Protein AF-A0A2V3HRX9-F1 (afdb_monomer_lite)

Foldseek 3Di:
DDPPPPDDDDPVVQVVCPPHQPHDFPDQVDQQGGDPNQVVVCVVCLLVQLVVLVVLVVVLVCQVVVVHHRDDRDRDWDQDPVVRGIHDHDPVVNVVSNVVSVVVVVVVVVVVPPDPPDVVVPDAAAPVVQVVLVVDPQNPDPQRPGGHPPDDRGD

Secondary structure (DSSP, 8-state):
----------TTTTTTSTTSTTSPPS-SS-TT---HHHHHHHHHHHHHHHHHHHHHHHHHHHGGGGTPPP---PPP-EE-TTT--EE---HHHHHHHHHHHHHHHHHHHHHHHS-TT-GGGSPPPPGGGHHHHTT-HHHHSSS-S--STTS-S--

pLDDT: mean 85.81, std 15.04, range [37.19, 96.94]

Structure (mmCIF, N/CA/C/O backbone):
data_AF-A0A2V3HRX9-F1
#
_entry.id   AF-A0A2V3HRX9-F1
#
loop_
_atom_site.group_PDB
_atom_site.id
_atom_site.type_symbol
_atom_site.label_atom_id
_atom_site.label_alt_id
_atom_site.label_comp_id
_atom_site.label_asym_id
_atom_site.label_entity_id
_atom_site.label_seq_id
_atom_site.pdbx_PDB_ins_code
_atom_site.Cartn_x
_atom_site.Cartn_y
_atom_site.Cartn_z
_atom_site.occupancy
_atom_site.B_iso_or_equiv
_atom_site.auth_seq_id
_atom_site.auth_comp_id
_atom_site.auth_asym_id
_atom_site.auth_atom_id
_atom_site.pdbx_PDB_model_num
ATOM 1 N N . GLU A 1 1 ? 11.235 -7.028 -40.813 1.00 37.19 1 GLU A N 1
ATOM 2 C CA . GLU A 1 1 ? 10.664 -5.669 -40.751 1.00 37.19 1 GLU A CA 1
ATOM 3 C C . GLU A 1 1 ? 10.999 -5.113 -39.377 1.00 37.19 1 GLU A C 1
ATOM 5 O O . GLU A 1 1 ? 10.689 -5.753 -38.383 1.00 37.19 1 GLU A O 1
ATOM 10 N N . SER A 1 2 ? 11.819 -4.063 -39.341 1.00 37.72 2 SER A N 1
ATOM 11 C CA . SER A 1 2 ? 12.456 -3.538 -38.128 1.00 37.72 2 SER A CA 1
ATOM 12 C C . SER A 1 2 ? 11.628 -2.370 -37.594 1.00 37.72 2 SER A C 1
ATOM 14 O O . SER A 1 2 ? 11.571 -1.326 -38.238 1.00 37.72 2 SER A O 1
ATOM 16 N N . CYS A 1 3 ? 10.979 -2.546 -36.442 1.00 42.31 3 CYS A N 1
ATOM 17 C CA . CYS A 1 3 ? 10.201 -1.508 -35.754 1.00 42.31 3 CYS A CA 1
ATOM 18 C C . CYS A 1 3 ? 11.062 -0.700 -34.764 1.00 42.31 3 CYS A C 1
ATOM 20 O O . CYS A 1 3 ? 10.655 -0.488 -33.628 1.00 42.31 3 CYS A O 1
ATOM 22 N N . LEU A 1 4 ? 12.264 -0.276 -35.165 1.00 47.59 4 LEU A N 1
ATOM 23 C CA . LEU A 1 4 ? 13.162 0.550 -34.334 1.00 47.59 4 LEU A CA 1
ATOM 24 C C . LEU A 1 4 ? 13.384 1.962 -34.907 1.00 47.59 4 LEU A C 1
ATOM 26 O O . LEU A 1 4 ? 14.392 2.600 -34.632 1.00 47.59 4 LEU A O 1
ATOM 30 N N . GLY A 1 5 ? 12.453 2.460 -35.722 1.00 42.06 5 GLY A N 1
ATOM 31 C CA . GLY A 1 5 ? 12.593 3.731 -36.442 1.00 42.06 5 GLY A CA 1
ATOM 32 C C . GLY A 1 5 ? 11.771 4.897 -35.891 1.00 42.06 5 GLY A C 1
ATOM 33 O O . GLY A 1 5 ? 11.178 5.603 -36.698 1.00 42.06 5 GLY A O 1
ATOM 34 N N . LEU A 1 6 ? 11.663 5.084 -34.570 1.00 44.03 6 LEU A N 1
ATOM 35 C CA . LEU A 1 6 ? 10.850 6.181 -34.013 1.00 44.03 6 LEU A CA 1
ATOM 36 C C . LEU A 1 6 ? 11.367 6.744 -32.682 1.00 44.03 6 LEU A C 1
ATOM 38 O O . LEU A 1 6 ? 10.601 6.974 -31.757 1.00 44.03 6 LEU A O 1
ATOM 42 N N . LEU A 1 7 ? 12.671 6.987 -32.596 1.00 48.09 7 LEU A N 1
ATOM 43 C CA . LEU A 1 7 ? 13.221 7.921 -31.612 1.00 48.09 7 LEU A CA 1
ATOM 44 C C . LEU A 1 7 ? 14.035 8.956 -32.387 1.00 48.09 7 LEU A C 1
ATOM 46 O O . LEU A 1 7 ? 15.252 8.845 -32.511 1.00 48.09 7 LEU A O 1
ATOM 50 N N . ASP A 1 8 ? 13.312 9.884 -33.015 1.00 43.09 8 ASP A N 1
ATOM 51 C CA . ASP A 1 8 ? 13.895 11.126 -33.513 1.00 43.09 8 ASP A CA 1
ATOM 52 C C . ASP A 1 8 ? 14.124 12.049 -32.311 1.00 43.09 8 ASP A C 1
ATOM 54 O O . ASP A 1 8 ? 13.272 12.178 -31.428 1.00 43.09 8 ASP A O 1
ATOM 58 N N . GLU A 1 9 ? 15.315 12.630 -32.241 1.00 54.81 9 GLU A N 1
ATOM 59 C CA . GLU A 1 9 ? 15.766 13.463 -31.135 1.00 54.81 9 GLU A CA 1
ATOM 60 C C . GLU A 1 9 ? 15.101 14.844 -31.212 1.00 54.81 9 GLU A C 1
ATOM 62 O O . GLU A 1 9 ? 15.625 15.771 -31.830 1.00 54.81 9 GLU A O 1
ATOM 67 N N . THR A 1 10 ? 13.959 15.027 -30.547 1.00 45.56 10 THR A N 1
ATOM 68 C CA . THR A 1 10 ? 13.385 16.363 -30.338 1.00 45.56 10 THR A CA 1
ATOM 69 C C . THR A 1 10 ? 13.380 16.725 -28.861 1.00 45.56 10 THR A C 1
ATOM 71 O O . THR A 1 10 ? 12.493 16.343 -28.104 1.00 45.56 10 THR A O 1
ATOM 74 N N . ALA A 1 11 ? 14.335 17.568 -28.463 1.00 47.66 11 ALA A N 1
ATOM 75 C CA . ALA A 1 11 ? 14.434 18.204 -27.144 1.00 47.66 11 ALA A CA 1
ATOM 76 C C . ALA A 1 11 ? 13.214 19.081 -26.745 1.00 47.66 11 ALA A C 1
ATOM 78 O O . ALA A 1 11 ? 13.257 19.749 -25.716 1.00 47.66 11 ALA A O 1
ATOM 79 N N . GLY A 1 12 ? 12.149 19.104 -27.558 1.00 47.84 12 GLY A N 1
ATOM 80 C CA . GLY A 1 12 ? 10.859 19.734 -27.261 1.00 47.84 12 GLY A CA 1
ATOM 81 C C . GLY A 1 12 ? 9.819 18.794 -26.633 1.00 47.84 12 GLY A C 1
ATOM 82 O O . GLY A 1 12 ? 8.952 19.286 -25.922 1.00 47.84 12 GLY A O 1
ATOM 83 N N . ASP A 1 13 ? 9.935 17.473 -26.816 1.00 53.31 13 ASP A N 1
ATOM 84 C CA . ASP A 1 13 ? 8.960 16.486 -26.305 1.00 53.31 13 ASP A CA 1
ATOM 85 C C . ASP A 1 13 ? 9.140 16.182 -24.808 1.00 53.31 13 ASP A C 1
ATOM 87 O O . ASP A 1 13 ? 8.228 15.690 -24.151 1.00 53.31 13 ASP A O 1
ATOM 91 N N . SER A 1 14 ? 10.303 16.490 -24.224 1.00 56.41 14 SER A N 1
ATOM 92 C CA . SER A 1 14 ? 10.579 16.184 -22.813 1.00 56.41 14 SER A CA 1
ATOM 93 C C . SER A 1 14 ? 9.754 17.019 -21.828 1.00 56.41 14 SER A C 1
ATOM 95 O O . SER A 1 14 ? 9.567 16.598 -20.689 1.00 56.41 14 SER A O 1
ATOM 97 N N . VAL A 1 15 ? 9.240 18.181 -22.249 1.00 62.47 15 VAL A N 1
ATOM 98 C CA . VAL A 1 15 ? 8.396 19.046 -21.406 1.00 62.47 15 VAL A CA 1
ATOM 99 C C . VAL A 1 15 ? 6.963 18.519 -21.327 1.00 62.47 15 VAL A C 1
ATOM 101 O O . VAL A 1 15 ? 6.343 18.609 -20.270 1.00 62.47 15 VAL A O 1
ATOM 104 N N . ASP A 1 16 ? 6.453 17.925 -22.408 1.00 78.44 16 ASP A N 1
ATOM 105 C CA . ASP A 1 16 ? 5.058 17.472 -22.500 1.00 78.44 16 ASP A CA 1
ATOM 106 C C . ASP A 1 16 ? 4.780 16.215 -21.664 1.00 78.44 16 ASP A C 1
ATOM 108 O O . ASP A 1 16 ? 3.635 15.924 -21.313 1.00 78.44 16 ASP A O 1
ATOM 112 N N . VAL A 1 17 ? 5.833 15.476 -21.320 1.00 84.50 17 VAL A N 1
ATOM 113 C CA . VAL A 1 17 ? 5.744 14.205 -20.596 1.00 84.50 17 VAL A CA 1
ATOM 114 C C . VAL A 1 17 ? 6.079 14.356 -19.104 1.00 84.50 17 VAL A C 1
ATOM 116 O O . VAL A 1 17 ? 5.805 13.457 -18.304 1.00 84.50 17 VAL A O 1
ATOM 119 N N . LEU A 1 18 ? 6.628 15.503 -18.709 1.00 87.69 18 LEU A N 1
ATOM 120 C CA . LEU A 1 18 ? 7.113 15.771 -17.358 1.00 87.69 18 LEU A CA 1
ATOM 121 C C . LEU A 1 18 ? 5.966 15.731 -16.332 1.00 87.69 18 LEU A C 1
ATOM 123 O O . LEU A 1 18 ? 4.899 16.311 -16.543 1.00 87.69 18 LEU A O 1
ATOM 127 N N . GLY A 1 19 ? 6.164 15.016 -15.224 1.00 89.06 19 GLY A N 1
ATOM 128 C CA . GLY A 1 19 ? 5.142 14.796 -14.198 1.00 89.06 19 GLY A CA 1
ATOM 129 C C . GLY A 1 19 ? 4.066 13.771 -14.579 1.00 89.06 19 GLY A C 1
ATOM 130 O O . GLY A 1 19 ? 3.095 13.593 -13.839 1.00 89.06 19 GLY A O 1
ATOM 131 N N . THR A 1 20 ? 4.205 13.086 -15.717 1.00 93.50 20 THR A N 1
ATOM 132 C CA . THR A 1 20 ? 3.299 12.006 -16.135 1.00 93.50 20 THR A CA 1
ATOM 133 C C . THR A 1 20 ? 3.938 10.632 -15.936 1.00 93.50 20 THR A C 1
ATOM 135 O O . THR A 1 20 ? 5.137 10.503 -15.714 1.00 93.50 20 THR A O 1
ATOM 138 N N . LEU A 1 21 ? 3.141 9.565 -16.067 1.00 93.19 21 LEU A N 1
ATOM 139 C CA . LEU A 1 21 ? 3.649 8.189 -15.987 1.00 93.19 21 LEU A CA 1
ATOM 140 C C . LEU A 1 21 ? 4.701 7.863 -17.056 1.00 93.19 21 LEU A C 1
ATOM 142 O O . LEU A 1 21 ? 5.480 6.938 -16.863 1.00 93.19 21 LEU A O 1
ATOM 146 N N . PHE A 1 22 ? 4.713 8.590 -18.173 1.00 93.12 22 PHE A N 1
ATOM 147 C CA . PHE A 1 22 ? 5.630 8.356 -19.286 1.00 93.12 22 PHE A CA 1
ATOM 148 C C . PHE A 1 22 ? 6.981 9.068 -19.103 1.00 93.12 22 PHE A C 1
ATOM 150 O O . PHE A 1 22 ? 7.850 8.939 -19.964 1.00 93.12 22 PHE A O 1
ATOM 157 N N . GLU A 1 23 ? 7.166 9.822 -18.012 1.00 93.06 23 GLU A N 1
ATOM 158 C CA . GLU A 1 23 ? 8.439 10.477 -17.718 1.00 93.06 23 GLU A CA 1
ATOM 159 C C . GLU A 1 23 ? 9.547 9.422 -17.523 1.00 93.06 23 GLU A C 1
ATOM 161 O O . GLU A 1 23 ? 9.340 8.457 -16.775 1.00 93.06 23 GLU A O 1
ATOM 166 N N . PRO A 1 24 ? 10.719 9.570 -18.173 1.00 90.38 24 PRO A N 1
ATOM 167 C CA . PRO A 1 24 ? 11.808 8.610 -18.046 1.00 90.38 24 PRO A CA 1
ATOM 168 C C . PRO A 1 24 ? 12.289 8.462 -16.601 1.00 90.38 24 PRO A C 1
ATOM 170 O O . PRO A 1 24 ? 12.463 9.443 -15.881 1.00 90.38 24 PRO A O 1
ATOM 173 N N . VAL A 1 25 ? 12.565 7.226 -16.198 1.00 93.44 25 VAL A N 1
ATOM 174 C CA . VAL A 1 25 ? 13.178 6.911 -14.902 1.00 93.44 25 VAL A CA 1
ATOM 175 C C . VAL A 1 25 ? 14.688 6.728 -15.041 1.00 93.44 25 VAL A C 1
ATOM 177 O O . VAL A 1 25 ? 15.191 6.477 -16.136 1.00 93.44 25 VAL A O 1
ATOM 180 N N . ALA A 1 26 ? 15.415 6.818 -13.926 1.00 92.12 26 ALA A N 1
ATOM 181 C CA . ALA A 1 26 ? 16.868 6.647 -13.916 1.00 92.12 26 ALA A CA 1
ATOM 182 C C . ALA A 1 26 ? 17.306 5.222 -14.296 1.00 92.12 26 ALA A C 1
ATOM 184 O O . ALA A 1 26 ? 18.301 5.057 -14.997 1.00 92.12 26 ALA A O 1
ATOM 185 N N . ASP A 1 27 ? 16.559 4.212 -13.843 1.00 93.75 27 ASP A N 1
ATOM 186 C CA . ASP A 1 27 ? 16.818 2.802 -14.142 1.00 93.75 27 ASP A CA 1
ATOM 187 C C . ASP A 1 27 ? 15.500 2.096 -14.501 1.00 93.75 27 ASP A C 1
ATOM 189 O O . ASP A 1 27 ? 14.677 1.834 -13.626 1.00 93.75 27 ASP A O 1
ATOM 193 N N . PRO A 1 28 ? 15.246 1.821 -15.789 1.00 89.94 28 PRO A N 1
ATOM 194 C CA . PRO A 1 28 ? 14.017 1.165 -16.206 1.00 89.94 28 PRO A CA 1
ATOM 195 C C . PRO A 1 28 ? 13.882 -0.301 -15.769 1.00 89.94 28 PRO A C 1
ATOM 197 O O . PRO A 1 28 ? 12.751 -0.784 -15.687 1.00 89.94 28 PRO A O 1
ATOM 200 N N . ASP A 1 29 ? 14.975 -1.012 -15.504 1.00 91.56 29 ASP A N 1
ATOM 201 C CA . ASP A 1 29 ? 14.920 -2.438 -15.158 1.00 91.56 29 ASP A CA 1
ATOM 202 C C . ASP A 1 29 ? 14.734 -2.662 -13.648 1.00 91.56 29 ASP A C 1
ATOM 204 O O . ASP A 1 29 ? 14.281 -3.729 -13.225 1.00 91.56 29 ASP A O 1
ATOM 208 N N . ASP A 1 30 ? 15.021 -1.644 -12.835 1.00 95.31 30 ASP A N 1
ATOM 209 C CA . ASP A 1 30 ? 14.746 -1.640 -11.401 1.00 95.31 30 ASP A CA 1
ATOM 210 C C . ASP A 1 30 ? 13.301 -1.173 -11.109 1.00 95.31 30 ASP A C 1
ATOM 212 O O . ASP A 1 30 ? 12.954 -0.013 -11.354 1.00 95.31 30 ASP A O 1
ATOM 216 N N . PRO A 1 31 ? 12.434 -2.030 -10.531 1.00 94.38 31 PRO A N 1
ATOM 217 C CA . PRO A 1 31 ? 11.054 -1.667 -10.207 1.00 94.38 31 PRO A CA 1
ATOM 218 C C . PRO A 1 31 ? 10.931 -0.664 -9.046 1.00 94.38 31 PRO A C 1
ATOM 220 O O . PRO A 1 31 ? 9.847 -0.120 -8.815 1.00 94.38 31 PRO A O 1
ATOM 223 N N . THR A 1 32 ? 12.002 -0.423 -8.285 1.00 96.12 32 THR A N 1
ATOM 224 C CA . THR A 1 32 ? 12.038 0.596 -7.222 1.00 96.12 32 THR A CA 1
ATOM 225 C C . THR A 1 32 ? 12.451 1.974 -7.744 1.00 96.12 32 THR A C 1
ATOM 227 O O . THR A 1 32 ? 12.124 2.995 -7.126 1.00 96.12 32 THR A O 1
ATOM 230 N N . SER A 1 33 ? 13.086 2.017 -8.919 1.00 96.38 33 SER A N 1
ATOM 231 C CA . SER A 1 33 ? 13.425 3.240 -9.641 1.00 96.38 33 SER A CA 1
ATOM 232 C C . SER A 1 33 ? 12.182 3.786 -10.342 1.00 96.38 33 SER A C 1
ATOM 234 O O . SER A 1 33 ? 11.652 3.211 -11.298 1.00 96.38 33 SER A O 1
ATOM 236 N N . ARG A 1 34 ? 11.657 4.882 -9.794 1.00 95.38 34 ARG A N 1
ATOM 237 C CA . ARG A 1 34 ? 10.334 5.417 -10.127 1.00 95.38 34 ARG A CA 1
ATOM 238 C C . ARG A 1 34 ? 10.402 6.915 -10.363 1.00 95.38 34 ARG A C 1
ATOM 240 O O . ARG A 1 34 ? 11.169 7.616 -9.702 1.00 95.38 34 ARG A O 1
ATOM 247 N N . ASN A 1 35 ? 9.555 7.405 -11.260 1.00 95.31 35 ASN A N 1
ATOM 248 C CA . ASN A 1 35 ? 9.287 8.838 -11.376 1.00 95.31 35 ASN A CA 1
ATOM 249 C C . ASN A 1 35 ? 8.262 9.287 -10.308 1.00 95.31 35 ASN A C 1
ATOM 251 O O . ASN A 1 35 ? 7.738 8.486 -9.520 1.00 95.31 35 ASN A O 1
ATOM 255 N N . GLU A 1 36 ? 7.972 10.587 -10.251 1.00 95.69 36 GLU A N 1
ATOM 256 C CA . GLU A 1 36 ? 7.046 11.153 -9.261 1.00 95.69 36 GLU A CA 1
ATOM 257 C C . GLU A 1 36 ? 5.601 10.656 -9.453 1.00 95.69 36 GLU A C 1
ATOM 259 O O . GLU A 1 36 ? 4.894 10.379 -8.477 1.00 95.69 36 GLU A O 1
ATOM 264 N N . ALA A 1 37 ? 5.163 10.479 -10.702 1.00 96.12 37 ALA A N 1
ATOM 265 C CA . ALA A 1 37 ? 3.822 9.998 -11.022 1.00 96.12 37 ALA A CA 1
ATOM 266 C C . ALA A 1 37 ? 3.616 8.533 -10.597 1.00 96.12 37 ALA A C 1
ATOM 268 O O . ALA A 1 37 ? 2.582 8.191 -10.017 1.00 96.12 37 ALA A O 1
ATOM 269 N N . GLU A 1 38 ? 4.606 7.672 -10.831 1.00 96.50 38 GLU A N 1
ATOM 270 C CA . GLU A 1 38 ? 4.631 6.275 -10.384 1.00 96.50 38 GLU A CA 1
ATOM 271 C C . GLU A 1 38 ? 4.660 6.181 -8.852 1.00 96.50 38 GLU A C 1
ATOM 273 O O . GLU A 1 38 ? 3.907 5.406 -8.254 1.00 96.50 38 GLU A O 1
ATOM 278 N N . SER A 1 39 ? 5.459 7.027 -8.199 1.00 96.38 39 SER A N 1
ATOM 279 C CA . SER A 1 39 ? 5.527 7.107 -6.733 1.00 96.38 39 SER A CA 1
ATOM 280 C C . SER A 1 39 ? 4.188 7.549 -6.129 1.00 96.38 39 SER A C 1
ATOM 282 O O . SER A 1 39 ? 3.699 6.963 -5.157 1.00 96.38 39 SER A O 1
ATOM 284 N N . SER A 1 40 ? 3.533 8.529 -6.755 1.00 96.56 40 SER A N 1
ATOM 285 C CA . SER A 1 40 ? 2.197 8.999 -6.374 1.00 96.56 40 SER A CA 1
ATOM 286 C C . SER A 1 40 ? 1.132 7.919 -6.569 1.00 96.56 40 SER A C 1
ATOM 288 O O . SER A 1 40 ? 0.219 7.787 -5.749 1.00 96.56 40 SER A O 1
ATOM 290 N N . LEU A 1 41 ? 1.253 7.111 -7.627 1.00 96.12 41 LEU A N 1
ATOM 291 C CA . LEU A 1 41 ? 0.357 5.991 -7.895 1.00 96.12 41 LEU A CA 1
ATOM 292 C C . LEU A 1 41 ? 0.458 4.910 -6.810 1.00 96.12 41 LEU A C 1
ATOM 294 O O . LEU A 1 41 ? -0.576 4.469 -6.304 1.00 96.12 41 LEU A O 1
ATOM 298 N N . LEU A 1 42 ? 1.674 4.522 -6.416 1.00 95.88 42 LEU A N 1
ATOM 299 C CA . LEU A 1 42 ? 1.886 3.589 -5.303 1.00 95.88 42 LEU A CA 1
ATOM 300 C C . LEU A 1 42 ? 1.331 4.152 -3.995 1.00 95.88 42 LEU A C 1
ATOM 302 O O . LEU A 1 42 ? 0.564 3.475 -3.310 1.00 95.88 42 LEU A O 1
ATOM 306 N N . SER A 1 43 ? 1.645 5.411 -3.682 1.00 95.50 43 SER A N 1
ATOM 307 C CA . SER A 1 43 ? 1.153 6.080 -2.473 1.00 95.50 43 SER A CA 1
ATOM 308 C C . SER A 1 43 ? -0.380 6.105 -2.409 1.00 95.50 43 SER A C 1
ATOM 310 O O . SER A 1 43 ? -0.974 5.794 -1.375 1.00 95.50 43 SER A O 1
ATOM 312 N N . LYS A 1 44 ? -1.051 6.365 -3.536 1.00 96.69 44 LYS A N 1
ATOM 313 C CA . LYS A 1 44 ? -2.517 6.363 -3.624 1.00 96.69 44 LYS A CA 1
ATOM 314 C C . LYS A 1 44 ? -3.145 5.013 -3.259 1.00 96.69 44 LYS A C 1
ATOM 316 O O . LYS A 1 44 ? -4.214 4.996 -2.650 1.00 96.69 44 LYS A O 1
ATOM 321 N N . TYR A 1 45 ? -2.516 3.897 -3.629 1.00 96.81 45 TYR A N 1
ATOM 322 C CA . TYR A 1 45 ? -3.072 2.548 -3.442 1.00 96.81 45 TYR A CA 1
ATOM 323 C C . TYR A 1 45 ? -2.412 1.739 -2.318 1.00 96.81 45 TYR A C 1
ATOM 325 O O . TYR A 1 45 ? -2.776 0.582 -2.107 1.00 96.81 45 TYR A O 1
ATOM 333 N N . ARG A 1 46 ? -1.488 2.332 -1.558 1.00 96.62 46 ARG A N 1
ATOM 334 C CA . ARG A 1 46 ? -0.670 1.647 -0.542 1.00 96.62 46 ARG A CA 1
ATOM 335 C C . ARG A 1 46 ? -1.468 0.789 0.446 1.00 96.62 46 ARG A C 1
ATOM 337 O O . ARG A 1 46 ? -1.151 -0.379 0.626 1.00 96.62 46 ARG A O 1
ATOM 344 N N . PHE A 1 47 ? -2.564 1.305 1.008 1.00 96.69 47 PHE A N 1
ATOM 345 C CA . PHE A 1 47 ? -3.384 0.551 1.965 1.00 96.69 47 PHE A CA 1
ATOM 346 C C . PHE A 1 47 ? -4.241 -0.535 1.316 1.00 96.69 47 PHE A C 1
ATOM 348 O O . PHE A 1 47 ? -4.479 -1.572 1.929 1.00 96.69 47 PHE A O 1
ATOM 355 N N . GLN A 1 48 ? -4.676 -0.339 0.069 1.00 96.62 48 GLN A N 1
ATOM 356 C CA . GLN A 1 48 ? -5.363 -1.393 -0.678 1.00 96.62 48 GLN A CA 1
ATOM 357 C C . GLN A 1 48 ? -4.410 -2.564 -0.941 1.00 96.62 48 GLN A C 1
ATOM 359 O O . GLN A 1 48 ? -4.774 -3.720 -0.733 1.00 96.62 48 GLN A O 1
ATOM 364 N N . LEU A 1 49 ? -3.187 -2.258 -1.375 1.00 96.81 49 LEU A N 1
ATOM 365 C CA . LEU A 1 49 ? -2.156 -3.253 -1.654 1.00 96.81 49 LEU A CA 1
ATOM 366 C C . LEU A 1 49 ? -1.720 -3.980 -0.380 1.00 96.81 49 LEU A C 1
ATOM 368 O O . LEU A 1 49 ? -1.626 -5.206 -0.386 1.00 96.81 49 LEU A O 1
ATOM 372 N N . GLN A 1 50 ? -1.562 -3.250 0.723 1.00 96.25 50 GLN A N 1
ATOM 373 C CA . GLN A 1 50 ? -1.255 -3.832 2.023 1.00 96.25 50 GLN A CA 1
ATOM 374 C C . GLN A 1 50 ? -2.368 -4.757 2.528 1.00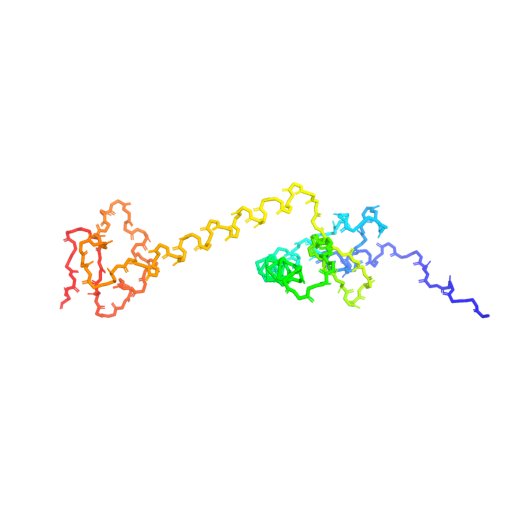 96.25 50 GLN A C 1
ATOM 376 O O . GLN A 1 50 ? -2.099 -5.879 2.954 1.00 96.25 50 GLN A O 1
ATOM 381 N N . LEU A 1 51 ? -3.635 -4.355 2.401 1.00 96.56 51 LEU A N 1
ATOM 382 C CA . LEU A 1 51 ? -4.767 -5.217 2.744 1.00 96.56 51 LEU A CA 1
ATOM 383 C C . LEU A 1 51 ? -4.760 -6.521 1.928 1.00 96.56 51 LEU A C 1
ATOM 385 O O . LEU A 1 51 ? -4.998 -7.598 2.478 1.00 96.56 51 LEU A O 1
ATOM 389 N N . TYR A 1 52 ? -4.479 -6.446 0.624 1.00 96.31 52 TYR A N 1
ATOM 390 C CA . TYR A 1 52 ? -4.385 -7.634 -0.229 1.00 96.31 52 TYR A CA 1
ATOM 391 C C . TYR A 1 52 ? -3.210 -8.533 0.149 1.00 96.31 52 TYR A C 1
ATOM 393 O O . TYR A 1 52 ? -3.369 -9.755 0.165 1.00 96.31 52 TYR A O 1
ATOM 401 N N . HIS A 1 53 ? -2.064 -7.949 0.495 1.00 96.19 53 HIS A N 1
ATOM 402 C CA . HIS A 1 53 ? -0.903 -8.691 0.969 1.00 96.19 53 HIS A CA 1
ATOM 403 C C . HIS A 1 53 ? -1.224 -9.463 2.259 1.00 96.19 53 HIS A C 1
ATOM 405 O O . HIS A 1 53 ? -1.024 -10.677 2.315 1.00 96.19 53 HIS A O 1
ATOM 411 N N . GLN A 1 54 ? -1.840 -8.806 3.246 1.00 95.69 54 GLN A N 1
ATOM 412 C CA . GLN A 1 54 ? -2.271 -9.439 4.499 1.00 95.69 54 GLN A CA 1
ATOM 413 C C . GLN A 1 54 ? -3.303 -10.553 4.273 1.00 95.69 54 GLN A C 1
ATOM 415 O O . GLN A 1 54 ? -3.202 -11.638 4.853 1.00 95.69 54 GLN A O 1
ATOM 420 N N . ALA A 1 55 ? -4.278 -10.331 3.386 1.00 95.94 55 ALA A N 1
ATOM 421 C CA . ALA A 1 55 ? -5.244 -11.363 3.021 1.00 95.94 55 ALA A CA 1
ATOM 422 C C . ALA A 1 55 ? -4.553 -12.588 2.402 1.00 95.94 55 ALA A C 1
ATOM 424 O O . ALA A 1 55 ? -4.874 -13.725 2.754 1.00 95.94 55 ALA A O 1
ATOM 425 N N . LEU A 1 56 ? -3.580 -12.369 1.515 1.00 96.25 56 LEU A N 1
ATOM 426 C CA . LEU A 1 56 ? -2.833 -13.443 0.869 1.00 96.25 56 LEU A CA 1
ATOM 427 C C . LEU A 1 56 ? -1.952 -14.212 1.864 1.00 96.25 56 LEU A C 1
ATOM 429 O O . LEU A 1 56 ? -1.956 -15.441 1.831 1.00 96.25 56 LEU A O 1
ATOM 433 N N . LEU A 1 57 ? -1.284 -13.525 2.795 1.00 95.88 57 LEU A N 1
ATOM 434 C CA . LEU A 1 57 ? -0.557 -14.158 3.903 1.00 95.88 57 LEU A CA 1
ATOM 435 C C . LEU A 1 57 ? -1.477 -15.049 4.747 1.00 95.88 57 LEU A C 1
ATOM 437 O O . LEU A 1 57 ? -1.138 -16.196 5.045 1.00 95.88 57 LEU A O 1
ATOM 441 N N . GLY A 1 58 ? -2.674 -14.559 5.082 1.00 94.81 58 GLY A N 1
ATOM 442 C CA . GLY A 1 58 ? -3.679 -15.339 5.805 1.00 94.81 58 GLY A CA 1
ATOM 443 C C . GLY A 1 58 ? -4.113 -16.595 5.042 1.00 94.81 58 GLY A C 1
ATOM 444 O O . GLY A 1 58 ? -4.205 -17.677 5.626 1.00 94.81 58 GLY A O 1
ATOM 445 N N . LEU A 1 59 ? -4.336 -16.480 3.728 1.00 94.69 59 LEU A N 1
ATOM 446 C CA . LEU A 1 59 ? -4.669 -17.618 2.864 1.00 94.69 59 LEU A CA 1
ATOM 447 C C . LEU A 1 59 ? -3.531 -18.643 2.804 1.00 94.69 59 LEU A C 1
ATOM 449 O O . LEU A 1 59 ? -3.785 -19.841 2.952 1.00 94.69 59 LEU A O 1
ATOM 453 N N . GLU A 1 60 ? -2.290 -18.194 2.623 1.00 95.56 60 GLU A N 1
ATOM 454 C CA . GLU A 1 60 ? -1.122 -19.075 2.558 1.00 95.56 60 GLU A CA 1
ATOM 455 C C . GLU A 1 60 ? -0.881 -19.790 3.900 1.00 95.56 60 GLU A C 1
ATOM 457 O O . GLU A 1 60 ? -0.680 -21.006 3.913 1.00 95.56 60 GLU A O 1
ATOM 462 N N . GLY A 1 61 ? -1.082 -19.110 5.034 1.00 94.50 61 GLY A N 1
ATOM 463 C CA . GLY A 1 61 ? -1.026 -19.717 6.370 1.00 94.50 61 GLY A CA 1
ATOM 464 C C . GLY A 1 61 ? -2.087 -20.799 6.631 1.00 94.50 61 GLY A C 1
ATOM 465 O O . GLY A 1 61 ? -1.897 -21.670 7.485 1.00 94.50 61 GLY A O 1
ATOM 466 N N . MET A 1 62 ? -3.196 -20.807 5.884 1.00 94.25 62 MET A N 1
ATOM 467 C CA . MET A 1 62 ? -4.218 -21.859 5.973 1.00 94.25 62 MET A CA 1
ATOM 468 C C . MET A 1 62 ? -3.900 -23.092 5.119 1.00 94.25 62 MET A C 1
ATOM 470 O O . MET A 1 62 ? -4.424 -24.173 5.400 1.00 94.25 62 MET A O 1
ATOM 474 N N . ARG A 1 63 ? -3.026 -22.985 4.112 1.00 94.25 63 ARG A N 1
ATOM 475 C CA . ARG A 1 63 ? -2.707 -24.087 3.182 1.00 94.25 63 ARG A CA 1
ATOM 476 C C . ARG A 1 63 ? -2.145 -25.341 3.842 1.00 94.25 63 ARG A C 1
ATOM 478 O O . ARG A 1 63 ? -2.596 -26.423 3.454 1.00 94.25 63 ARG A O 1
ATOM 485 N N . PRO A 1 64 ? -1.254 -25.258 4.853 1.00 94.81 64 PRO A N 1
ATOM 486 C CA . PRO A 1 64 ? -0.765 -26.451 5.537 1.00 94.81 64 PRO A CA 1
ATOM 487 C C . PRO A 1 64 ? -1.893 -27.285 6.154 1.00 94.81 64 PRO A C 1
ATOM 489 O O . PRO A 1 64 ? -1.820 -28.512 6.160 1.00 94.81 64 PRO A O 1
ATOM 492 N N . ARG A 1 65 ? -2.988 -26.647 6.598 1.00 93.56 65 ARG A N 1
ATOM 493 C CA . ARG A 1 65 ? -4.167 -27.347 7.144 1.00 93.56 65 ARG A CA 1
ATOM 494 C C . ARG A 1 65 ? -4.907 -28.171 6.087 1.00 93.56 65 ARG A C 1
ATOM 496 O O . ARG A 1 65 ? -5.580 -29.133 6.433 1.00 93.56 65 ARG A O 1
ATOM 503 N N . ALA A 1 66 ? -4.761 -27.810 4.815 1.00 92.38 66 ALA A N 1
ATOM 504 C CA . ALA A 1 66 ? -5.293 -28.540 3.669 1.00 92.38 66 ALA A CA 1
ATOM 505 C C . ALA A 1 66 ? -4.280 -29.540 3.067 1.00 92.38 66 ALA A C 1
ATOM 507 O O . ALA A 1 66 ? -4.518 -30.067 1.984 1.00 92.38 66 ALA A O 1
ATOM 508 N N . GLY A 1 67 ? -3.138 -29.785 3.728 1.00 95.19 67 GLY A N 1
ATOM 509 C CA . GLY A 1 67 ? -2.080 -30.669 3.222 1.00 95.19 67 GLY A CA 1
ATOM 510 C C . GLY A 1 67 ? -1.289 -30.090 2.044 1.00 95.19 67 GLY A C 1
ATOM 511 O O . GLY A 1 67 ? -0.612 -30.830 1.335 1.00 95.19 67 GLY A O 1
ATOM 512 N N . LEU A 1 68 ? -1.381 -28.777 1.813 1.00 95.25 68 LEU A N 1
ATOM 513 C CA . LEU A 1 68 ? -0.668 -28.073 0.750 1.00 95.25 68 LEU A CA 1
ATOM 514 C C . LEU A 1 68 ? 0.548 -27.335 1.319 1.00 95.25 68 LEU A C 1
ATOM 516 O O . LEU A 1 68 ? 0.492 -26.785 2.416 1.00 95.25 68 LEU A O 1
ATOM 520 N N . ALA A 1 69 ? 1.628 -27.257 0.540 1.00 93.25 69 ALA A N 1
ATOM 521 C CA . ALA A 1 69 ? 2.764 -26.405 0.880 1.00 93.25 69 ALA A CA 1
ATOM 522 C C . ALA A 1 69 ? 2.359 -24.918 0.860 1.00 93.25 69 ALA A C 1
ATOM 524 O O . ALA A 1 69 ? 1.600 -24.491 -0.024 1.00 93.25 69 ALA A O 1
ATOM 525 N N . SER A 1 70 ? 2.868 -24.158 1.834 1.00 92.50 70 SER A N 1
ATOM 526 C CA . SER A 1 70 ? 2.794 -22.693 1.857 1.00 92.50 70 SER A CA 1
ATOM 527 C C . SER A 1 70 ? 3.771 -22.113 0.842 1.00 92.50 70 SER A C 1
ATOM 529 O O . SER A 1 70 ? 4.841 -22.686 0.624 1.00 92.50 70 SER A O 1
ATOM 531 N N . ARG A 1 71 ? 3.405 -20.998 0.219 1.00 94.31 71 ARG A N 1
ATOM 532 C CA . ARG A 1 71 ? 4.265 -20.225 -0.679 1.00 94.31 71 ARG A CA 1
ATOM 533 C C . ARG A 1 71 ? 4.726 -18.959 0.025 1.00 94.31 71 ARG A C 1
ATOM 535 O O . ARG A 1 71 ? 4.042 -18.465 0.921 1.00 94.31 71 ARG A O 1
ATOM 542 N N . ASP A 1 72 ? 5.843 -18.424 -0.447 1.00 93.75 72 ASP A N 1
ATOM 543 C CA . ASP A 1 72 ? 6.318 -17.117 -0.017 1.00 93.75 72 ASP A CA 1
ATOM 544 C C . ASP A 1 72 ? 5.516 -16.027 -0.729 1.00 93.75 72 ASP A C 1
ATOM 546 O O . ASP A 1 72 ? 5.374 -16.027 -1.957 1.00 93.75 72 ASP A O 1
ATOM 550 N N . VAL A 1 73 ? 4.957 -15.111 0.059 1.00 94.44 73 VAL A N 1
ATOM 551 C CA . VAL A 1 73 ? 4.204 -13.967 -0.448 1.00 94.44 73 VAL A CA 1
ATOM 552 C C . VAL A 1 73 ? 5.151 -12.782 -0.540 1.00 94.44 73 VAL A C 1
ATOM 554 O O . VAL A 1 73 ? 5.629 -12.283 0.474 1.00 94.44 73 VAL A O 1
ATOM 557 N N . LEU A 1 74 ? 5.420 -12.335 -1.763 1.00 93.19 74 LEU A N 1
ATOM 558 C CA . LEU A 1 74 ? 6.249 -11.159 -2.004 1.00 93.19 74 LEU A CA 1
ATOM 559 C C . LEU A 1 74 ? 5.474 -9.861 -1.716 1.00 93.19 74 LEU A C 1
ATOM 561 O O . LEU A 1 74 ? 4.233 -9.866 -1.759 1.00 93.19 74 LEU A O 1
ATOM 565 N N . PRO A 1 75 ? 6.182 -8.746 -1.456 1.00 91.69 75 PRO A N 1
ATOM 566 C CA . PRO A 1 75 ? 5.566 -7.431 -1.386 1.00 91.69 75 PRO A CA 1
ATOM 567 C C . PRO A 1 75 ? 4.741 -7.127 -2.647 1.00 91.69 75 PRO A C 1
ATOM 569 O O . PRO A 1 75 ? 5.094 -7.562 -3.750 1.00 91.69 75 PRO A O 1
ATOM 572 N N . PRO A 1 76 ? 3.618 -6.411 -2.505 1.00 94.62 76 PRO A N 1
ATOM 573 C CA . PRO A 1 76 ? 2.763 -6.086 -3.630 1.00 94.62 76 PRO A CA 1
ATOM 574 C C . PRO A 1 76 ? 3.435 -5.079 -4.569 1.00 94.62 76 PRO A C 1
ATOM 576 O O . PRO A 1 76 ? 4.090 -4.137 -4.135 1.00 94.62 76 PRO A O 1
ATOM 579 N N . ALA A 1 77 ? 3.188 -5.247 -5.866 1.00 95.75 77 ALA A N 1
ATOM 580 C CA . ALA A 1 77 ? 3.667 -4.367 -6.925 1.00 95.75 77 ALA A CA 1
ATOM 581 C C . ALA A 1 77 ? 2.512 -3.970 -7.857 1.00 95.75 77 ALA A C 1
ATOM 583 O O . ALA A 1 77 ? 1.503 -4.677 -7.954 1.00 95.75 77 ALA A O 1
ATOM 584 N N . ILE A 1 78 ? 2.660 -2.849 -8.565 1.00 96.69 78 ILE A N 1
ATOM 585 C CA . ILE A 1 78 ? 1.705 -2.389 -9.581 1.00 96.69 78 ILE A CA 1
ATOM 586 C C . ILE A 1 78 ? 2.314 -2.602 -10.966 1.00 96.69 78 ILE A C 1
ATOM 588 O O . ILE A 1 78 ? 3.392 -2.094 -11.255 1.00 96.69 78 ILE A O 1
ATOM 592 N N . LEU A 1 79 ? 1.592 -3.299 -11.846 1.00 96.81 79 LEU A N 1
ATOM 593 C CA . LEU A 1 79 ? 1.864 -3.272 -13.283 1.00 96.81 79 LEU A CA 1
ATOM 594 C C . LEU A 1 79 ? 1.136 -2.072 -13.899 1.00 96.81 79 LEU A C 1
ATOM 596 O O . LEU A 1 79 ? -0.094 -2.066 -14.011 1.00 96.81 79 LEU A O 1
ATOM 600 N N . VAL A 1 80 ? 1.886 -1.050 -14.293 1.00 95.62 80 VAL A N 1
ATOM 601 C CA . VAL A 1 80 ? 1.343 0.164 -14.904 1.00 95.62 80 VAL A CA 1
ATOM 602 C C . VAL A 1 80 ? 0.948 -0.148 -16.344 1.00 95.62 80 VAL A C 1
ATOM 604 O O . VAL A 1 80 ? 1.789 -0.207 -17.233 1.00 95.62 80 VAL A O 1
ATOM 607 N N . GLY A 1 81 ? -0.348 -0.333 -16.604 1.00 94.38 81 GLY A N 1
ATOM 608 C CA . GLY A 1 81 ? -0.829 -0.763 -17.924 1.00 94.38 81 GLY A CA 1
ATOM 609 C C . GLY A 1 81 ? -0.470 0.177 -19.085 1.00 94.38 81 GLY A C 1
ATOM 610 O O . GLY A 1 81 ? -0.326 -0.285 -20.210 1.00 94.38 81 GLY A O 1
ATOM 611 N N . ALA A 1 82 ? -0.300 1.477 -18.819 1.00 92.94 82 ALA A N 1
ATOM 612 C CA . ALA A 1 82 ? 0.050 2.465 -19.841 1.00 92.94 82 ALA A CA 1
ATOM 613 C C . ALA A 1 82 ? 1.516 2.373 -20.304 1.00 92.94 82 ALA A C 1
ATOM 615 O O . ALA A 1 82 ? 1.793 2.593 -21.478 1.00 92.94 82 ALA A O 1
ATOM 616 N N . THR A 1 83 ? 2.442 2.045 -19.397 1.00 92.94 83 THR A N 1
ATOM 617 C CA . THR A 1 83 ? 3.889 2.005 -19.675 1.00 92.94 83 THR A CA 1
ATOM 618 C C . THR A 1 83 ? 4.450 0.584 -19.721 1.00 92.94 83 THR A C 1
ATOM 620 O O . THR A 1 83 ? 5.568 0.378 -20.179 1.00 92.94 83 THR A O 1
ATOM 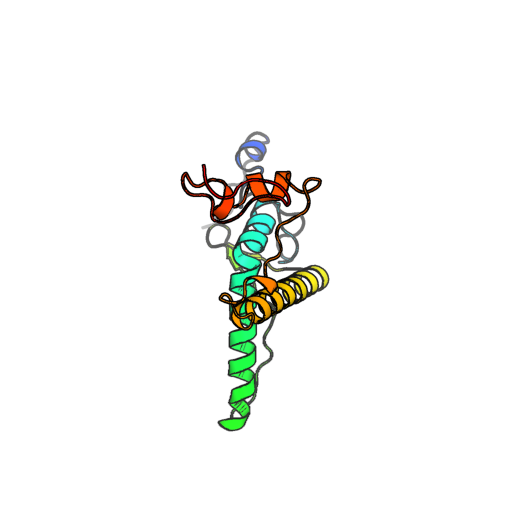623 N N . GLY A 1 84 ? 3.694 -0.406 -19.236 1.00 94.25 84 GLY A N 1
ATOM 624 C CA . GLY A 1 84 ? 4.136 -1.791 -19.076 1.00 94.25 84 GLY A CA 1
ATOM 625 C C . GLY A 1 84 ? 5.124 -2.004 -17.925 1.00 94.25 84 GLY A C 1
ATOM 626 O O . GLY A 1 84 ? 5.571 -3.131 -17.722 1.00 94.25 84 GLY A O 1
ATOM 627 N N . ARG A 1 85 ? 5.464 -0.953 -17.168 1.00 94.31 85 ARG A N 1
ATOM 628 C CA . ARG A 1 85 ? 6.435 -1.020 -16.072 1.00 94.31 85 ARG A CA 1
ATOM 629 C C . ARG A 1 85 ? 5.834 -1.682 -14.838 1.00 94.31 85 ARG A C 1
ATOM 631 O O . ARG A 1 85 ? 4.687 -1.415 -14.476 1.00 94.31 85 ARG A O 1
ATOM 638 N N . LEU A 1 86 ? 6.628 -2.521 -14.179 1.00 96.12 86 LEU A N 1
ATOM 639 C CA . LEU A 1 86 ? 6.332 -3.017 -12.840 1.00 96.12 86 LEU A CA 1
ATOM 640 C C . LEU A 1 86 ? 6.984 -2.073 -11.831 1.00 96.12 86 LEU A C 1
ATOM 642 O O . LEU A 1 86 ? 8.190 -1.864 -11.898 1.00 96.12 86 LEU A O 1
ATOM 646 N N . ILE A 1 87 ? 6.200 -1.526 -10.907 1.00 96.94 87 ILE A N 1
ATOM 647 C CA . ILE A 1 87 ? 6.694 -0.622 -9.865 1.00 96.94 87 ILE A CA 1
ATOM 648 C C . ILE A 1 87 ? 6.395 -1.181 -8.476 1.00 96.94 87 ILE A C 1
ATOM 650 O O . ILE A 1 87 ? 5.328 -1.759 -8.244 1.00 96.94 87 ILE A O 1
ATOM 654 N N . THR A 1 88 ? 7.328 -0.999 -7.547 1.00 96.44 88 THR A N 1
ATOM 655 C CA . THR A 1 88 ? 7.216 -1.466 -6.158 1.00 96.44 88 THR A CA 1
ATOM 656 C C . THR A 1 88 ? 7.923 -0.513 -5.192 1.00 96.44 88 THR A C 1
ATOM 658 O O . THR A 1 88 ? 8.532 0.472 -5.610 1.00 96.44 88 THR A O 1
ATOM 661 N N . TRP A 1 89 ? 7.802 -0.769 -3.893 1.00 95.75 89 TRP A N 1
ATOM 662 C CA . TRP A 1 89 ? 8.548 -0.073 -2.846 1.00 95.75 89 TRP A CA 1
ATOM 663 C C . TRP A 1 89 ? 9.932 -0.676 -2.641 1.00 95.75 89 TRP A C 1
ATOM 665 O O . TRP A 1 89 ? 10.146 -1.864 -2.879 1.00 95.75 89 TRP A O 1
ATOM 675 N N . THR A 1 90 ? 10.854 0.142 -2.142 1.00 96.06 90 THR A N 1
ATOM 676 C CA . THR A 1 90 ? 12.052 -0.388 -1.475 1.00 96.06 90 THR A CA 1
ATOM 677 C C . THR A 1 90 ? 11.657 -1.088 -0.172 1.00 96.06 90 THR A C 1
ATOM 679 O O . THR A 1 90 ? 10.603 -0.790 0.392 1.00 96.06 90 THR A O 1
ATOM 682 N N . ASP A 1 91 ? 12.511 -1.968 0.353 1.00 94.44 91 ASP A N 1
ATOM 683 C CA . ASP A 1 91 ? 12.232 -2.680 1.610 1.00 94.44 91 ASP A CA 1
ATOM 684 C C . ASP A 1 91 ? 11.922 -1.718 2.773 1.00 94.44 91 ASP A C 1
ATOM 686 O O . ASP A 1 91 ? 10.975 -1.932 3.526 1.00 94.44 91 ASP A O 1
ATOM 690 N N . ALA A 1 92 ? 12.668 -0.611 2.873 1.00 96.00 92 ALA A N 1
ATOM 691 C CA . ALA A 1 92 ? 12.476 0.395 3.919 1.00 96.00 92 ALA A CA 1
ATOM 692 C C . ALA A 1 92 ? 11.147 1.157 3.776 1.00 96.00 92 ALA A C 1
ATOM 694 O O . ALA A 1 92 ? 10.467 1.433 4.763 1.00 96.00 92 ALA A O 1
ATOM 695 N N . GLU A 1 93 ? 10.758 1.507 2.548 1.00 95.56 93 GLU A N 1
ATOM 696 C CA . GLU A 1 93 ? 9.457 2.134 2.300 1.00 95.56 93 GLU A CA 1
ATOM 697 C C . GLU A 1 93 ? 8.309 1.162 2.576 1.00 95.56 93 GLU A C 1
ATOM 699 O O . GLU A 1 93 ? 7.275 1.564 3.107 1.00 95.56 93 GLU A O 1
ATOM 704 N N . TRP A 1 94 ? 8.484 -0.111 2.219 1.00 95.06 94 TRP A N 1
ATOM 705 C CA . TRP A 1 94 ? 7.484 -1.141 2.452 1.00 95.06 94 TRP A CA 1
ATOM 706 C C . TRP A 1 94 ? 7.229 -1.355 3.945 1.00 95.06 94 TRP A C 1
ATOM 708 O O . TRP A 1 94 ? 6.075 -1.364 4.370 1.00 95.06 94 TRP A O 1
ATOM 718 N N . GLU A 1 95 ? 8.290 -1.436 4.749 1.00 95.44 95 GLU A N 1
ATOM 719 C CA . GLU A 1 95 ? 8.190 -1.526 6.209 1.00 95.44 95 GLU A CA 1
ATOM 720 C C . GLU A 1 95 ? 7.437 -0.323 6.804 1.00 95.44 95 GLU A C 1
ATOM 722 O O . GLU A 1 95 ? 6.595 -0.483 7.689 1.00 95.44 95 GLU A O 1
ATOM 727 N N . ALA A 1 96 ? 7.660 0.881 6.269 1.00 95.88 96 ALA A N 1
ATOM 728 C CA . ALA A 1 96 ? 6.915 2.066 6.687 1.00 95.88 96 ALA A CA 1
ATOM 729 C C . ALA A 1 96 ? 5.416 1.972 6.342 1.00 95.88 96 ALA A C 1
ATOM 731 O O . ALA A 1 96 ? 4.579 2.333 7.170 1.00 95.88 96 ALA A O 1
ATOM 732 N N . VAL A 1 97 ? 5.060 1.463 5.154 1.00 95.25 97 VAL A N 1
ATOM 733 C CA . VAL A 1 97 ? 3.652 1.253 4.763 1.00 95.25 97 VAL A CA 1
ATOM 734 C C . VAL A 1 97 ? 2.976 0.200 5.645 1.00 95.25 97 VAL A C 1
ATOM 736 O O . VAL A 1 97 ? 1.826 0.400 6.045 1.00 95.25 97 VAL A O 1
ATOM 739 N N . ASP A 1 98 ? 3.666 -0.900 5.949 1.00 94.69 98 ASP A N 1
ATOM 740 C CA . ASP A 1 98 ? 3.167 -1.981 6.809 1.00 94.69 98 ASP A CA 1
ATOM 741 C C . ASP A 1 98 ? 2.880 -1.486 8.235 1.00 94.69 98 ASP A C 1
ATOM 743 O O . ASP A 1 98 ? 1.782 -1.699 8.765 1.00 94.69 98 ASP A O 1
ATOM 747 N N . SER A 1 99 ? 3.831 -0.743 8.806 1.00 96.56 99 SER A N 1
ATOM 748 C CA . SER A 1 99 ? 3.707 -0.118 10.124 1.00 96.56 99 SER A CA 1
ATOM 749 C C . SER A 1 99 ? 2.546 0.879 10.166 1.00 96.56 99 SER A C 1
ATOM 751 O O . SER A 1 99 ? 1.630 0.744 10.978 1.00 96.56 99 SER A O 1
ATOM 753 N N . GLU A 1 100 ? 2.499 1.816 9.213 1.00 96.56 100 GLU A N 1
ATOM 754 C CA . GLU A 1 100 ? 1.447 2.831 9.173 1.00 96.56 100 GLU A CA 1
ATOM 755 C C . GLU A 1 100 ? 0.056 2.197 9.018 1.00 96.56 100 GLU A C 1
ATOM 757 O O . GLU A 1 100 ? -0.907 2.630 9.649 1.00 96.56 100 GLU A O 1
ATOM 762 N N . PHE A 1 101 ? -0.082 1.157 8.195 1.00 96.19 101 PHE A N 1
ATOM 763 C CA . PHE A 1 101 ? -1.355 0.453 8.047 1.00 96.19 101 PHE A CA 1
ATOM 764 C C . PHE A 1 101 ? -1.793 -0.228 9.346 1.00 96.19 101 PHE A C 1
ATOM 766 O O . PHE A 1 101 ? -2.975 -0.173 9.698 1.00 96.19 101 PHE A O 1
ATOM 773 N N . SER A 1 102 ? -0.853 -0.841 10.064 1.00 94.81 102 SER A N 1
ATOM 774 C CA . SER A 1 102 ? -1.114 -1.486 11.352 1.00 94.81 102 SER A CA 1
ATOM 775 C C . SER A 1 102 ? -1.597 -0.479 12.397 1.00 94.81 102 SER A C 1
ATOM 777 O O . SER A 1 102 ? -2.609 -0.734 13.053 1.00 94.81 102 SER A O 1
ATOM 779 N N . ASP A 1 103 ? -0.978 0.703 12.463 1.00 96.00 103 ASP A N 1
ATOM 780 C CA . ASP A 1 103 ? -1.406 1.798 13.345 1.00 96.00 103 ASP A CA 1
ATOM 781 C C . ASP A 1 103 ? -2.844 2.249 13.041 1.00 96.00 103 ASP A C 1
ATOM 783 O O . ASP A 1 103 ? -3.660 2.465 13.944 1.00 96.00 103 ASP A O 1
ATOM 787 N N . HIS A 1 104 ? -3.197 2.353 11.755 1.00 94.75 104 HIS A N 1
ATOM 788 C CA . HIS A 1 104 ? -4.558 2.703 11.345 1.00 94.75 104 HIS A CA 1
ATOM 789 C C . HIS A 1 104 ? -5.570 1.618 11.738 1.00 94.75 104 HIS A C 1
ATOM 791 O O . HIS A 1 104 ? -6.668 1.946 12.195 1.00 94.75 104 HIS A O 1
ATOM 797 N N . LEU A 1 105 ? -5.226 0.335 11.592 1.00 94.00 105 LEU A N 1
ATOM 798 C CA . LEU A 1 105 ? -6.089 -0.765 12.028 1.00 94.00 105 LEU A CA 1
ATOM 799 C C . LEU A 1 105 ? -6.265 -0.791 13.548 1.00 94.00 105 LEU A C 1
ATOM 801 O O . LEU A 1 105 ? -7.386 -1.004 14.016 1.00 94.00 105 LEU A O 1
ATOM 805 N N . GLU A 1 106 ? -5.206 -0.538 14.318 1.00 93.69 106 GLU A N 1
ATOM 806 C CA . GLU A 1 106 ? -5.295 -0.432 15.776 1.00 93.69 106 GLU A CA 1
ATOM 807 C C . GLU A 1 106 ? -6.227 0.714 16.180 1.00 93.69 106 GLU A C 1
ATOM 809 O O . GLU A 1 106 ? -7.116 0.532 17.018 1.00 93.69 106 GLU A O 1
ATOM 814 N N . MET A 1 107 ? -6.083 1.881 15.548 1.00 90.25 107 MET A N 1
ATOM 815 C CA . MET A 1 107 ? -6.962 3.020 15.798 1.00 90.25 107 MET A CA 1
ATOM 816 C C . MET A 1 107 ? -8.422 2.682 15.477 1.00 90.25 107 MET A C 1
ATOM 818 O O . MET A 1 107 ? -9.305 2.956 16.291 1.00 90.25 107 MET A O 1
ATOM 822 N N . LEU A 1 108 ? -8.689 2.050 14.330 1.00 91.38 108 LEU A N 1
ATOM 823 C CA . LEU A 1 108 ? -10.037 1.616 13.949 1.00 91.38 108 LEU A CA 1
ATOM 824 C C . LEU A 1 108 ? -10.619 0.616 14.954 1.00 91.38 108 LEU A C 1
ATOM 826 O O . LEU A 1 108 ? -11.776 0.754 15.355 1.00 91.38 108 LEU A O 1
ATOM 830 N N . ALA A 1 109 ? -9.820 -0.353 15.399 1.00 89.94 109 ALA A N 1
ATOM 831 C CA . ALA A 1 109 ? -10.229 -1.327 16.403 1.00 89.94 109 ALA A CA 1
ATOM 832 C C . ALA A 1 109 ? -10.563 -0.642 17.734 1.00 89.94 109 ALA A C 1
ATOM 834 O O . ALA A 1 109 ? -11.642 -0.870 18.286 1.00 89.94 109 ALA A O 1
ATOM 835 N N . ARG A 1 110 ? -9.696 0.260 18.208 1.00 87.06 110 ARG A N 1
ATOM 836 C CA . ARG A 1 110 ? -9.925 1.047 19.426 1.00 87.06 110 ARG A CA 1
ATOM 837 C C . ARG A 1 110 ? -11.221 1.842 19.330 1.00 87.06 110 ARG A C 1
ATOM 839 O O . ARG A 1 110 ? -12.030 1.782 20.253 1.00 87.06 110 ARG A O 1
ATOM 846 N N . VAL A 1 111 ? -11.444 2.542 18.219 1.00 85.38 111 VAL A N 1
ATOM 847 C CA . VAL A 1 111 ? -12.683 3.298 17.998 1.00 85.38 111 VAL A CA 1
ATOM 848 C C . VAL A 1 111 ? -13.889 2.359 18.027 1.00 85.38 111 VAL A C 1
ATOM 850 O O . VAL A 1 111 ? -14.832 2.650 18.744 1.00 85.38 111 VAL A O 1
ATOM 853 N N . SER A 1 112 ? -13.839 1.208 17.351 1.00 84.06 112 SER A N 1
ATOM 854 C CA . SER A 1 112 ? -14.971 0.266 17.275 1.00 84.06 112 SER A CA 1
ATOM 855 C C . SER A 1 112 ? -15.383 -0.356 18.615 1.00 84.06 112 SER A C 1
ATOM 857 O O . SER A 1 112 ? -16.538 -0.741 18.784 1.00 84.06 112 SER A O 1
ATOM 859 N N . VAL A 1 113 ? -14.439 -0.480 19.552 1.00 83.62 113 VAL A N 1
ATOM 860 C CA . VAL A 1 113 ? -14.668 -1.060 20.886 1.00 83.62 113 VAL A CA 1
ATOM 861 C C . VAL A 1 113 ? -15.022 0.023 21.910 1.00 83.62 113 VAL A C 1
ATOM 863 O O . VAL A 1 113 ? -15.587 -0.283 22.959 1.00 83.62 113 VAL A O 1
ATOM 866 N N . THR A 1 114 ? -14.705 1.288 21.625 1.00 76.50 114 THR A N 1
ATOM 867 C CA . THR A 1 114 ? -15.050 2.402 22.511 1.00 76.50 114 THR A CA 1
ATOM 868 C C . THR A 1 114 ? -16.562 2.576 22.513 1.00 76.50 114 THR A C 1
ATOM 870 O O . THR A 1 114 ? -17.160 2.794 21.463 1.00 76.50 114 THR A O 1
ATOM 873 N N . ASP A 1 115 ? -17.184 2.497 23.691 1.00 68.69 115 ASP A N 1
ATOM 874 C CA . ASP A 1 115 ? -18.616 2.748 23.817 1.00 68.69 115 ASP A CA 1
ATOM 875 C C . ASP A 1 115 ? -18.910 4.202 23.428 1.00 68.69 115 ASP A C 1
ATOM 877 O O . ASP A 1 115 ? -18.569 5.151 24.141 1.00 68.69 115 ASP A O 1
ATOM 881 N N . HIS A 1 116 ? -19.520 4.354 22.253 1.00 66.44 116 HIS A N 1
ATOM 882 C CA . HIS A 1 116 ? -19.890 5.636 21.665 1.00 66.44 116 HIS A CA 1
ATOM 883 C C . HIS A 1 116 ? -21.036 6.329 22.412 1.00 66.44 116 HIS A C 1
ATOM 885 O O . HIS A 1 116 ? -21.363 7.469 22.086 1.00 66.44 116 HIS A O 1
ATOM 891 N N . LEU A 1 117 ? -21.670 5.645 23.369 1.00 62.47 117 LEU A N 1
ATOM 892 C CA . LEU A 1 117 ? -22.795 6.163 24.143 1.00 62.47 117 LEU A CA 1
ATOM 893 C C . LEU A 1 117 ? -22.366 6.791 25.472 1.00 62.47 117 LEU A C 1
ATOM 895 O O . LEU A 1 117 ? -23.169 7.491 26.086 1.00 62.47 117 LEU A O 1
ATOM 899 N N . GLN A 1 118 ? -21.132 6.558 25.924 1.00 65.75 118 GLN A N 1
ATOM 900 C CA . GLN A 1 118 ? -20.618 7.172 27.146 1.00 65.75 118 GLN A CA 1
ATOM 901 C C . GLN A 1 118 ? -20.022 8.542 26.829 1.00 65.75 118 GLN A C 1
ATOM 903 O O . GLN A 1 118 ? -18.961 8.647 26.211 1.00 65.75 118 GLN A O 1
ATOM 908 N N . GLU A 1 119 ? -20.714 9.600 27.254 1.00 63.41 119 GLU A N 1
ATOM 909 C CA . GLU A 1 119 ? -20.282 10.991 27.069 1.00 63.41 119 GLU A CA 1
ATOM 910 C C . GLU A 1 119 ? -18.903 11.251 27.700 1.00 63.41 119 GLU A C 1
ATOM 912 O O . GLU A 1 119 ? -18.135 12.068 27.193 1.00 63.41 119 GLU A O 1
ATOM 917 N N . GLU A 1 120 ? -18.534 10.504 28.748 1.00 70.50 120 GLU A N 1
ATOM 918 C CA . GLU A 1 120 ? -17.233 10.608 29.418 1.00 70.50 120 GLU A CA 1
ATOM 919 C C . GLU A 1 120 ? -16.051 10.235 28.508 1.00 70.50 120 GLU A C 1
ATOM 921 O O . GLU A 1 120 ? -14.935 10.707 28.727 1.00 70.50 120 GLU A O 1
ATOM 926 N N . ASN A 1 121 ? -16.288 9.424 27.469 1.00 70.06 121 ASN A N 1
ATOM 927 C CA . ASN A 1 121 ? -15.266 9.041 26.491 1.00 70.06 121 ASN A CA 1
ATOM 928 C C . ASN A 1 121 ? -14.962 10.162 25.483 1.00 70.06 121 ASN A C 1
ATOM 930 O O . ASN A 1 121 ? -13.961 10.086 24.767 1.00 70.06 121 ASN A O 1
ATOM 934 N N . PHE A 1 122 ? -15.800 11.203 25.426 1.00 76.00 122 PHE A N 1
ATOM 935 C CA . PHE A 1 122 ? -15.686 12.312 24.476 1.00 76.00 122 PHE A CA 1
ATOM 936 C C . PHE A 1 122 ? -15.742 13.665 25.199 1.00 76.00 122 PHE A C 1
ATOM 938 O O . PHE A 1 122 ? -16.658 14.459 24.958 1.00 76.00 122 PHE A O 1
ATOM 945 N N . PRO A 1 123 ? -14.769 13.959 26.087 1.00 83.06 123 PRO A N 1
ATOM 946 C CA . PRO A 1 123 ? -14.732 15.236 26.778 1.00 83.06 123 PRO A CA 1
ATOM 947 C C . PRO A 1 123 ? -14.612 16.383 25.773 1.00 83.06 123 PRO A C 1
ATOM 949 O O . PRO A 1 123 ? -13.975 16.273 24.719 1.00 83.06 123 PRO A O 1
ATOM 952 N N . ARG A 1 124 ? -15.239 17.509 26.110 1.00 86.06 124 ARG A N 1
ATOM 953 C CA . ARG A 1 124 ? -15.140 18.732 25.314 1.00 86.06 124 ARG A CA 1
ATOM 954 C C . ARG A 1 124 ? -13.685 19.198 25.320 1.00 86.06 124 ARG A C 1
ATOM 956 O O . ARG A 1 124 ? -13.007 19.121 26.335 1.00 86.06 124 ARG A O 1
ATOM 963 N N . LEU A 1 125 ? -13.201 19.660 24.171 1.00 88.50 125 LEU A N 1
ATOM 964 C CA . LEU A 1 125 ? -11.838 20.176 24.075 1.00 88.50 125 LEU A CA 1
ATOM 965 C C . LEU A 1 125 ? -11.734 21.538 24.768 1.00 88.50 125 LEU A C 1
ATOM 967 O O . LEU A 1 125 ? -12.692 22.314 24.706 1.00 88.50 125 LEU A O 1
ATOM 971 N N . PRO A 1 126 ? -10.584 21.863 25.372 1.00 90.00 126 PRO A N 1
ATOM 972 C CA . PRO A 1 126 ? -10.384 23.166 25.980 1.00 90.00 126 PRO A CA 1
ATOM 973 C C . PRO A 1 126 ? -10.315 24.252 24.889 1.00 90.00 126 PRO A C 1
ATOM 975 O O . PRO A 1 126 ? -10.090 23.963 23.706 1.00 90.00 126 PRO A O 1
ATOM 978 N N . GLU A 1 127 ? -10.568 25.507 25.260 1.00 86.56 127 GLU A N 1
ATOM 979 C CA . GLU A 1 127 ? -10.730 26.616 24.306 1.00 86.56 127 GLU A CA 1
ATOM 980 C C . GLU A 1 127 ? -9.479 26.851 23.442 1.00 86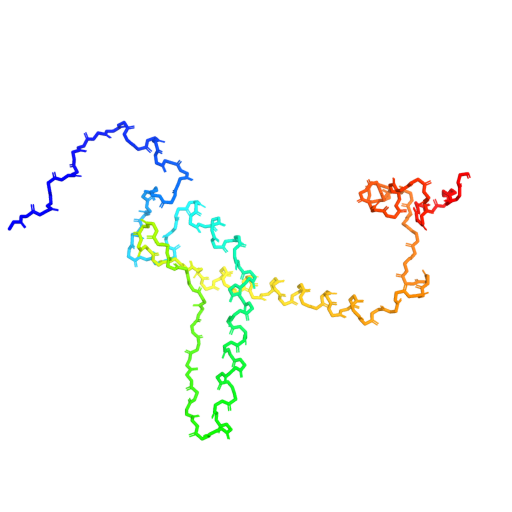.56 127 GLU A C 1
ATOM 982 O O . GLU A 1 127 ? -9.589 27.219 22.270 1.00 86.56 127 GLU A O 1
ATOM 987 N N . GLU A 1 128 ? -8.290 26.531 23.955 1.00 90.00 128 GLU A N 1
ATOM 988 C CA . GLU A 1 128 ? -7.021 26.625 23.227 1.00 90.00 128 GLU A CA 1
ATOM 989 C C . GLU A 1 128 ? -6.987 25.727 21.979 1.00 90.00 128 GLU A C 1
ATOM 991 O O . GLU A 1 128 ? -6.222 25.983 21.052 1.00 90.00 128 GLU A O 1
ATOM 996 N N . GLN A 1 129 ? -7.833 24.694 21.929 1.00 86.88 129 GLN A N 1
ATOM 997 C CA . GLN A 1 129 ? -7.951 23.758 20.808 1.00 86.88 129 GLN A CA 1
ATOM 998 C C . GLN A 1 129 ? -9.224 23.980 19.974 1.00 86.88 129 GLN A C 1
ATOM 1000 O O . GLN A 1 129 ? -9.642 23.095 19.220 1.00 86.88 129 GLN A O 1
ATOM 1005 N N . GLN A 1 130 ? -9.846 25.162 20.061 1.00 87.44 130 GLN A N 1
ATOM 1006 C CA . GLN A 1 130 ? -11.081 25.476 19.330 1.00 87.44 130 GLN A CA 1
ATOM 1007 C C . GLN A 1 130 ? -10.973 25.284 17.808 1.00 87.44 130 GLN A C 1
ATOM 1009 O O . GLN A 1 130 ? -11.963 24.931 17.163 1.00 87.44 130 GLN A O 1
ATOM 1014 N N . GLU A 1 131 ? -9.783 25.449 17.218 1.00 88.50 131 GLU A N 1
ATOM 1015 C CA . GLU A 1 131 ? -9.561 25.238 15.779 1.00 88.50 131 GLU A CA 1
ATOM 1016 C C . GLU A 1 131 ? -9.937 23.820 15.326 1.00 88.50 131 GLU A C 1
ATOM 1018 O O . GLU A 1 131 ? -10.503 23.636 14.243 1.00 88.50 131 GLU A O 1
ATOM 1023 N N . THR A 1 132 ? -9.714 22.818 16.179 1.00 86.19 132 THR A N 1
ATOM 1024 C CA . THR A 1 132 ? -10.126 21.432 15.926 1.00 86.19 132 THR A CA 1
ATOM 1025 C C . THR A 1 132 ? -11.652 21.318 15.881 1.00 86.19 132 THR A C 1
ATOM 1027 O O . THR A 1 132 ? -12.205 20.713 14.956 1.00 86.19 132 THR A O 1
ATOM 1030 N N . CYS A 1 133 ? -12.359 21.971 16.810 1.00 86.81 133 CYS A N 1
ATOM 1031 C CA . CYS A 1 133 ? -13.825 22.021 16.828 1.00 86.81 133 CYS A CA 1
ATOM 1032 C C . CYS A 1 133 ? -14.382 22.682 15.559 1.00 86.81 133 CYS A C 1
ATOM 1034 O O . CYS A 1 133 ? -15.348 22.185 14.984 1.00 86.81 133 CYS A O 1
ATOM 1036 N N . HIS A 1 134 ? -13.727 23.720 15.029 1.00 86.31 134 HIS A N 1
ATOM 1037 C CA . HIS A 1 134 ? -14.133 24.367 13.777 1.00 86.31 134 HIS A CA 1
ATOM 1038 C C . HIS A 1 134 ? -14.069 23.460 12.546 1.00 86.31 134 HIS A C 1
ATOM 1040 O O . HIS A 1 134 ? -14.617 23.836 11.510 1.00 86.31 134 HIS A O 1
ATOM 1046 N N . ARG A 1 135 ? -13.436 22.286 12.615 1.00 87.25 135 ARG A N 1
ATOM 1047 C CA . ARG A 1 135 ? -13.413 21.272 11.544 1.00 87.25 135 ARG A CA 1
ATOM 1048 C C . ARG A 1 135 ? -14.376 20.109 11.802 1.00 87.25 135 ARG A C 1
ATOM 1050 O O . ARG A 1 135 ? -14.591 19.299 10.905 1.00 87.25 135 ARG A O 1
ATOM 1057 N N . CYS A 1 136 ? -14.974 20.048 12.988 1.00 84.19 136 CYS A N 1
ATOM 1058 C CA . CYS A 1 136 ? -15.818 18.951 13.436 1.00 84.19 136 CYS A CA 1
ATOM 1059 C C . CYS A 1 136 ? -17.272 19.090 12.930 1.00 84.19 136 CYS A C 1
ATOM 1061 O O . CYS A 1 136 ? -17.892 20.141 13.132 1.00 84.19 136 CYS A O 1
ATOM 1063 N N . PRO A 1 137 ? -17.868 18.036 12.335 1.00 84.25 137 PRO A N 1
ATOM 1064 C CA . PRO A 1 137 ? -19.281 18.034 11.947 1.00 84.25 137 PRO A CA 1
ATOM 1065 C C . PRO A 1 137 ? -20.239 18.329 13.112 1.00 84.25 137 PRO A C 1
ATOM 1067 O O . PRO A 1 137 ? -21.235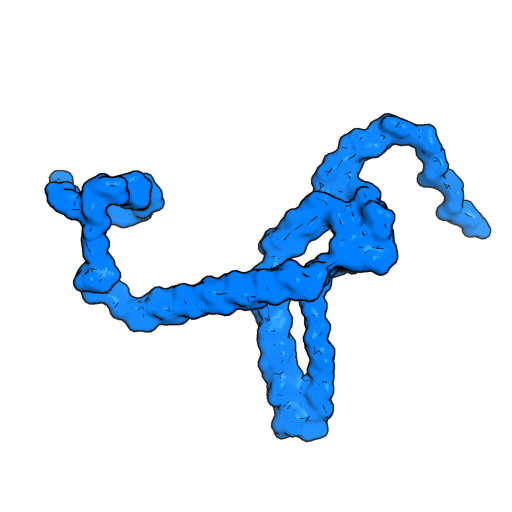 19.022 12.921 1.00 84.25 137 PRO A O 1
ATOM 1070 N N . PHE A 1 138 ? -19.906 17.879 14.327 1.00 84.62 138 PHE A N 1
ATOM 1071 C CA . PHE A 1 138 ? -20.731 18.068 15.529 1.00 84.62 138 PHE A CA 1
ATOM 1072 C C . PHE A 1 138 ? -20.775 19.517 16.045 1.00 84.62 138 PHE A C 1
ATOM 1074 O O . PHE A 1 138 ? -21.675 19.859 16.814 1.00 84.62 138 PHE A O 1
ATOM 1081 N N . PHE A 1 139 ? -19.830 20.362 15.617 1.00 86.12 139 PHE A N 1
ATOM 1082 C CA . PHE A 1 139 ? -19.775 21.790 15.952 1.00 86.12 139 PHE A CA 1
ATOM 1083 C C . PHE A 1 139 ? -20.340 22.685 14.838 1.00 86.12 139 PHE A C 1
ATOM 1085 O O . PHE A 1 139 ? -20.911 23.737 15.119 1.00 86.12 139 PHE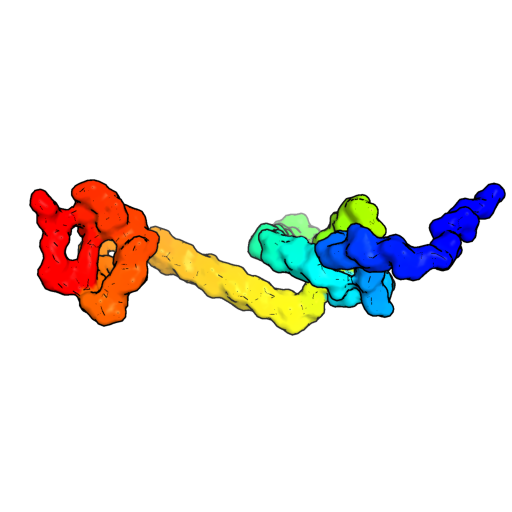 A O 1
ATOM 1092 N N . ARG A 1 140 ? -20.175 22.289 13.566 1.00 83.62 140 ARG A N 1
ATOM 1093 C CA . ARG A 1 140 ? -20.596 23.084 12.396 1.00 83.62 140 ARG A CA 1
ATOM 1094 C C . ARG A 1 140 ? -22.104 23.079 12.129 1.00 83.62 140 ARG A C 1
ATOM 1096 O O . ARG A 1 140 ? -22.561 23.928 11.371 1.00 83.62 140 ARG A O 1
ATOM 1103 N N . GLY A 1 141 ? -22.850 22.124 12.681 1.00 76.50 141 GLY A N 1
ATOM 1104 C CA . GLY A 1 141 ? -24.298 22.033 12.484 1.00 76.50 141 GLY A CA 1
ATOM 1105 C C . GLY A 1 141 ? -25.078 23.177 13.144 1.00 76.50 141 GLY A C 1
ATOM 1106 O O . GLY A 1 141 ? -24.630 23.760 14.131 1.00 76.50 141 GLY A O 1
ATOM 1107 N N . ASP A 1 142 ? -26.278 23.463 12.622 1.00 77.00 142 ASP A N 1
ATOM 1108 C CA . ASP A 1 142 ? -27.216 24.433 13.218 1.00 77.00 142 ASP A CA 1
ATOM 1109 C C . ASP A 1 142 ? -27.641 24.028 14.640 1.00 77.00 142 ASP A C 1
ATOM 1111 O O . ASP A 1 142 ? -27.871 24.879 15.499 1.00 77.00 142 ASP A O 1
ATOM 1115 N N . VAL A 1 143 ? -27.692 22.717 14.898 1.00 79.38 143 VAL A N 1
ATOM 1116 C CA . VAL A 1 143 ? -27.796 22.126 16.235 1.00 79.38 143 VAL A CA 1
ATOM 1117 C C . VAL A 1 143 ? -26.403 21.654 16.636 1.00 79.38 143 VAL A C 1
ATOM 1119 O O . VAL A 1 143 ? -25.872 20.711 16.043 1.00 79.38 143 VAL A O 1
ATOM 1122 N N . ARG A 1 144 ? -25.796 22.311 17.629 1.00 77.38 144 ARG A N 1
ATOM 1123 C CA . ARG A 1 144 ? -24.463 21.934 18.110 1.00 77.38 144 ARG A CA 1
ATOM 1124 C C . ARG A 1 144 ? -24.593 20.786 19.097 1.00 77.38 144 ARG A C 1
ATOM 1126 O O . ARG A 1 144 ? -25.208 20.922 20.149 1.00 77.38 144 ARG A O 1
ATOM 1133 N N . ILE A 1 145 ? -23.986 19.661 18.751 1.00 80.81 145 ILE A N 1
ATOM 1134 C CA . ILE A 1 145 ? -23.909 18.489 19.630 1.00 80.81 145 ILE A CA 1
ATOM 1135 C C . ILE A 1 145 ? -22.656 18.591 20.516 1.00 80.81 145 ILE A C 1
ATOM 1137 O O . ILE A 1 145 ? -22.650 18.106 21.640 1.00 80.81 145 ILE A O 1
ATOM 1141 N N . CYS A 1 146 ? -21.609 19.282 20.048 1.00 85.56 146 CYS A N 1
ATOM 1142 C CA . CYS A 1 146 ? -20.369 19.508 20.791 1.00 85.56 146 CYS A CA 1
ATOM 1143 C C . CYS A 1 146 ? -19.790 20.907 20.496 1.00 85.56 146 CYS A C 1
ATOM 1145 O O . CYS A 1 146 ? -20.021 21.468 19.424 1.00 85.56 146 CYS A O 1
ATOM 1147 N N . ALA A 1 147 ? -19.038 21.477 21.441 1.00 88.00 147 ALA A N 1
ATOM 1148 C CA . ALA A 1 147 ? -18.274 22.723 21.303 1.00 88.00 147 ALA A CA 1
ATOM 1149 C C . ALA A 1 147 ? -17.117 22.755 22.328 1.00 88.00 147 ALA A C 1
ATOM 1151 O O . ALA A 1 147 ? -17.092 21.891 23.205 1.00 88.00 147 ALA A O 1
ATOM 1152 N N . PRO A 1 148 ? -16.173 23.715 22.272 1.00 90.75 148 PRO A N 1
ATOM 1153 C CA . PRO A 1 148 ? -15.120 23.841 23.286 1.00 90.75 148 PRO A CA 1
ATOM 1154 C C . PRO A 1 148 ? -15.676 24.003 24.706 1.00 90.75 148 PRO A C 1
ATOM 1156 O O . PRO A 1 148 ? -16.816 24.445 24.868 1.00 90.75 148 PRO A O 1
ATOM 1159 N N . GLU A 1 149 ? -14.918 23.640 25.734 1.00 89.62 149 GLU A N 1
ATOM 1160 C CA . GLU A 1 149 ? -15.313 23.829 27.134 1.00 89.62 149 GLU A CA 1
ATOM 1161 C C . GLU A 1 149 ? -15.766 25.276 27.402 1.00 89.62 149 GLU A C 1
ATOM 1163 O O . GLU A 1 149 ? -15.240 26.235 26.845 1.00 89.62 149 GLU A O 1
ATOM 1168 N N . GLY A 1 150 ? -16.821 25.438 28.206 1.00 85.69 150 GLY A N 1
ATOM 1169 C CA . GLY A 1 150 ? -17.406 26.750 28.517 1.00 85.69 150 GLY A CA 1
ATOM 1170 C C . GLY A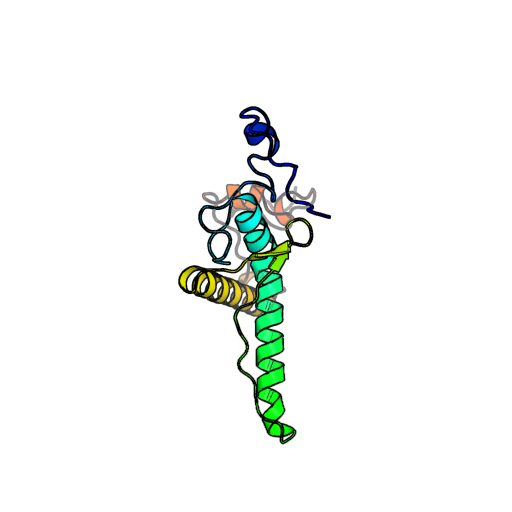 1 150 ? -18.350 27.330 27.454 1.00 85.69 150 GLY A C 1
ATOM 1171 O O . GLY A 1 150 ? -19.106 28.251 27.758 1.00 85.69 150 GLY A O 1
ATOM 1172 N N . TRP A 1 151 ? -18.392 26.780 26.236 1.00 85.94 151 TRP A N 1
ATOM 1173 C CA . TRP A 1 151 ? -19.312 27.266 25.201 1.00 85.94 151 TRP A CA 1
ATOM 1174 C C . TRP A 1 151 ? -20.723 26.666 25.363 1.00 85.94 151 TRP A C 1
ATOM 1176 O O . TRP A 1 151 ? -20.861 25.495 25.738 1.00 85.94 151 TRP A O 1
ATOM 1186 N N . PRO A 1 152 ? -21.799 27.402 25.041 1.00 83.12 152 PRO A N 1
ATOM 1187 C CA . PRO A 1 152 ? -23.146 26.836 25.030 1.00 83.12 152 PRO A CA 1
ATOM 1188 C C . PRO A 1 152 ? -23.330 25.861 23.851 1.00 83.12 152 PRO A C 1
ATOM 1190 O O . PRO A 1 152 ? -22.838 26.104 22.744 1.00 83.12 152 PRO A O 1
ATOM 1193 N N . LEU A 1 153 ? -24.024 24.744 24.101 1.00 79.31 153 LEU A N 1
ATOM 1194 C CA . LEU A 1 153 ? -24.366 23.725 23.090 1.00 79.31 153 LEU A CA 1
ATOM 1195 C C . LEU A 1 153 ? -25.720 24.006 22.423 1.00 79.31 153 LEU A C 1
ATOM 1197 O O . LEU A 1 153 ? -25.933 23.703 21.256 1.00 79.31 153 LEU A O 1
ATOM 1201 N N . ASN A 1 154 ? -26.628 24.650 23.140 1.00 66.31 154 ASN A N 1
ATOM 1202 C CA . ASN A 1 154 ? -27.862 25.193 22.600 1.00 66.31 154 ASN A CA 1
ATOM 1203 C C . ASN A 1 154 ? -27.661 26.663 22.204 1.00 66.31 154 ASN A C 1
ATOM 1205 O O . ASN A 1 154 ? -26.973 27.413 22.896 1.00 66.31 154 ASN A O 1
ATOM 1209 N N . ARG A 1 155 ? -28.264 27.069 21.085 1.00 55.88 155 ARG A N 1
ATOM 1210 C CA . ARG A 1 155 ? -28.514 28.484 20.799 1.00 55.88 155 ARG A CA 1
ATOM 1211 C C . ARG A 1 155 ? -29.899 28.860 21.298 1.00 55.88 155 ARG A C 1
ATOM 1213 O O . ARG A 1 155 ? -30.803 28.007 21.158 1.00 55.88 155 ARG A O 1
#

Radius of gyration: 24.9 Å; chains: 1; bounding box: 45×59×70 Å

Sequence (155 aa):
ESCLGLLDETAGDSVDVLGTLFEPVADPDDPTSRNEAESSLLSKYRFQLQLYHQALLGLEGMRPRAGLASRDVLPPAILVGATGRLITWTDAEWEAVDSEFSDHLEMLARVSVTDHLQEENFPRLPEEQQETCHRCPFFRGDVRICAPEGWPLNR